Protein AF-A0A3N2MJK5-F1 (afdb_monomer_lite)

pLDDT: mean 86.16, std 10.92, range [43.66, 96.69]

Secondary structure (DSSP, 8-state):
-PPPHHHHHHHHHHHHHHHHHHHTT----TTHHHHHHHHHHHHHHHHHHTTSSEEEEETTTTEEEEEPPPP--

Foldseek 3Di:
DDDDPVRVVLVVLLVVLCVVCVVVVHHPDPCSVVVSVVVVVVVQVVCCVVLQWPWDQDPPPRDIDIDGDDDPD

Structure (mmCIF, N/CA/C/O backbone):
data_AF-A0A3N2MJK5-F1
#
_entry.id   AF-A0A3N2MJK5-F1
#
loop_
_atom_site.group_PDB
_atom_site.id
_atom_site.type_symbol
_atom_site.label_atom_id
_atom_site.label_alt_id
_atom_site.label_comp_id
_atom_site.label_asym_id
_atom_site.label_entity_id
_atom_site.label_seq_id
_atom_site.pdbx_PDB_ins_code
_atom_site.Cartn_x
_atom_site.Cartn_y
_atom_site.Cartn_z
_atom_site.occupancy
_atom_site.B_iso_or_equiv
_atom_site.auth_seq_id
_atom_site.auth_comp_id
_atom_site.auth_asym_id
_atom_site.auth_atom_id
_atom_site.pdbx_PDB_model_num
ATOM 1 N N . MET A 1 1 ? 16.739 -9.372 16.919 1.00 63.44 1 MET A N 1
ATOM 2 C CA . MET A 1 1 ? 16.524 -9.515 15.462 1.00 63.44 1 MET A CA 1
ATOM 3 C C . MET A 1 1 ? 15.997 -8.180 14.954 1.00 63.44 1 MET A C 1
ATOM 5 O O . MET A 1 1 ? 15.016 -7.704 15.508 1.00 63.44 1 MET A O 1
ATOM 9 N N . ASN A 1 2 ? 16.690 -7.520 14.023 1.00 88.56 2 ASN A N 1
ATOM 10 C CA . ASN A 1 2 ? 16.283 -6.193 13.538 1.00 88.56 2 ASN A CA 1
ATOM 11 C C . ASN A 1 2 ? 15.187 -6.333 12.469 1.00 88.56 2 ASN A C 1
ATOM 13 O O . ASN A 1 2 ? 15.297 -7.209 11.613 1.00 88.56 2 ASN A O 1
ATOM 17 N N . MET A 1 3 ? 14.153 -5.483 12.503 1.00 93.62 3 MET A N 1
ATOM 18 C CA . MET A 1 3 ? 13.107 -5.490 11.471 1.00 93.62 3 MET A CA 1
ATOM 19 C C . MET A 1 3 ? 13.691 -5.147 10.096 1.00 93.62 3 MET A C 1
ATOM 21 O O . MET A 1 3 ? 14.494 -4.218 9.969 1.00 93.62 3 MET A O 1
ATOM 25 N N . THR A 1 4 ? 13.242 -5.849 9.058 1.00 96.69 4 THR A N 1
ATOM 26 C CA . THR A 1 4 ? 13.562 -5.506 7.667 1.00 96.69 4 THR A CA 1
ATOM 27 C C . THR A 1 4 ? 12.845 -4.221 7.240 1.00 96.69 4 THR A C 1
ATOM 29 O O . THR A 1 4 ? 11.889 -3.778 7.881 1.00 96.69 4 THR A O 1
ATOM 32 N N . ILE A 1 5 ? 13.282 -3.615 6.130 1.00 95.62 5 ILE A N 1
ATOM 33 C CA . ILE A 1 5 ? 12.586 -2.459 5.536 1.00 95.62 5 ILE A CA 1
ATOM 34 C C . ILE A 1 5 ? 11.130 -2.821 5.220 1.00 95.62 5 ILE A C 1
ATOM 36 O O . ILE A 1 5 ? 10.230 -2.070 5.586 1.00 95.62 5 ILE A O 1
ATOM 40 N N . LEU A 1 6 ? 10.895 -4.004 4.644 1.00 93.94 6 LEU A N 1
ATOM 41 C CA . LEU A 1 6 ? 9.551 -4.478 4.318 1.00 93.94 6 LEU A CA 1
ATOM 42 C C . LEU A 1 6 ? 8.675 -4.633 5.570 1.00 93.94 6 LEU A C 1
ATOM 44 O O . LEU A 1 6 ? 7.536 -4.179 5.580 1.00 93.94 6 LEU A O 1
ATOM 48 N N . GLN A 1 7 ? 9.209 -5.206 6.653 1.00 95.25 7 GLN A N 1
ATOM 49 C CA . GLN A 1 7 ? 8.473 -5.328 7.917 1.00 95.25 7 GLN A CA 1
ATOM 50 C C . GLN A 1 7 ? 8.113 -3.959 8.505 1.00 95.25 7 GLN A C 1
ATOM 52 O O . GLN A 1 7 ? 7.010 -3.781 9.020 1.00 95.25 7 GLN A O 1
ATOM 57 N N . ARG A 1 8 ? 9.025 -2.980 8.424 1.00 95.69 8 ARG A N 1
ATOM 58 C CA . ARG A 1 8 ? 8.756 -1.608 8.883 1.00 95.69 8 ARG A CA 1
ATOM 59 C C . ARG A 1 8 ? 7.690 -0.925 8.029 1.00 95.69 8 ARG A C 1
ATOM 61 O O . ARG A 1 8 ? 6.801 -0.298 8.595 1.00 95.69 8 ARG A O 1
ATOM 68 N N . ALA A 1 9 ? 7.752 -1.088 6.708 1.00 93.31 9 ALA A N 1
ATOM 69 C CA . ALA A 1 9 ? 6.769 -0.539 5.779 1.00 93.31 9 ALA A CA 1
ATOM 70 C C . ALA A 1 9 ? 5.370 -1.119 6.033 1.00 93.31 9 ALA A C 1
ATOM 72 O O . ALA A 1 9 ? 4.421 -0.368 6.232 1.00 93.31 9 ALA A O 1
ATOM 73 N N . VAL A 1 10 ? 5.247 -2.446 6.144 1.00 92.88 10 VAL A N 1
ATOM 74 C CA . VAL A 1 10 ? 3.961 -3.098 6.447 1.00 92.88 10 VAL A CA 1
ATOM 75 C C . VAL A 1 10 ? 3.404 -2.629 7.792 1.00 92.88 10 VAL A C 1
ATOM 77 O O . VAL A 1 10 ? 2.219 -2.322 7.889 1.00 92.88 10 VAL A O 1
ATOM 80 N N . LEU A 1 11 ? 4.243 -2.510 8.827 1.00 93.62 11 LEU A N 1
ATOM 81 C CA . LEU A 1 11 ? 3.795 -2.005 10.126 1.00 93.62 11 LEU A CA 1
ATOM 82 C C . LEU A 1 11 ? 3.311 -0.547 10.054 1.00 93.62 11 LEU A C 1
ATOM 84 O O . LEU A 1 11 ? 2.364 -0.193 10.756 1.00 93.62 11 LEU A O 1
ATOM 88 N N . ALA A 1 12 ? 3.943 0.295 9.233 1.00 93.94 12 ALA A N 1
ATOM 89 C CA . ALA A 1 12 ? 3.494 1.669 9.018 1.00 93.94 12 ALA A CA 1
ATOM 90 C C . ALA A 1 12 ? 2.098 1.705 8.375 1.00 93.94 12 ALA A C 1
ATOM 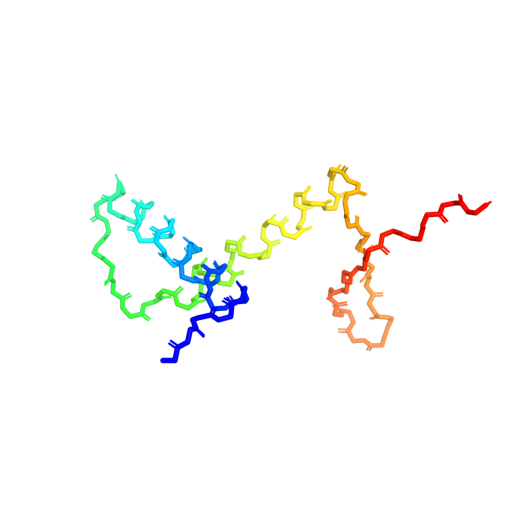92 O O . ALA A 1 12 ? 1.214 2.374 8.904 1.00 93.94 12 ALA A O 1
ATOM 93 N N . ILE A 1 13 ? 1.867 0.895 7.335 1.00 93.12 13 ILE A N 1
ATOM 94 C CA . ILE A 1 13 ? 0.563 0.787 6.660 1.00 93.12 13 ILE A CA 1
ATOM 95 C C . ILE A 1 13 ? -0.522 0.303 7.634 1.00 93.12 13 ILE A C 1
ATOM 97 O O . ILE A 1 13 ? -1.604 0.880 7.705 1.00 93.12 13 ILE A O 1
ATOM 101 N N . VAL A 1 14 ? -0.232 -0.724 8.444 1.00 92.12 14 VAL A N 1
ATOM 102 C CA . VAL A 1 14 ? -1.173 -1.230 9.463 1.00 92.12 14 VAL A CA 1
ATOM 103 C C . VAL A 1 14 ? -1.576 -0.124 10.442 1.00 92.12 14 VAL A C 1
ATOM 105 O O . VAL A 1 14 ? -2.753 0.007 10.775 1.00 92.12 14 VAL A O 1
ATOM 108 N N . LYS A 1 15 ? -0.612 0.683 10.902 1.00 92.31 15 LYS A N 1
ATOM 109 C CA . LYS A 1 15 ? -0.873 1.794 11.828 1.00 92.31 15 LYS A CA 1
ATOM 110 C C . LYS A 1 15 ? -1.733 2.880 11.192 1.00 92.31 15 LYS A C 1
ATOM 112 O O . LYS A 1 15 ? -2.632 3.384 11.857 1.00 92.31 15 LYS A O 1
ATOM 117 N N . GLU A 1 16 ? -1.476 3.216 9.933 1.00 92.00 16 GLU A N 1
ATOM 118 C CA . GLU A 1 16 ? -2.262 4.198 9.187 1.00 92.00 16 GLU A CA 1
ATOM 119 C C . GLU A 1 16 ? -3.724 3.753 9.042 1.00 92.00 16 GLU A C 1
ATOM 121 O O . GLU A 1 16 ? -4.634 4.480 9.439 1.00 92.00 16 GLU A O 1
ATOM 126 N N . VAL A 1 17 ? -3.955 2.512 8.602 1.00 90.75 17 VAL A N 1
ATOM 127 C CA . VAL A 1 17 ? -5.306 1.938 8.467 1.00 90.75 17 VAL A CA 1
ATOM 128 C C . VAL A 1 17 ? -6.021 1.851 9.820 1.00 90.75 17 VAL A C 1
ATOM 130 O O . VAL A 1 17 ? -7.209 2.163 9.926 1.00 90.75 17 VAL A O 1
ATOM 133 N N . ALA A 1 18 ? -5.315 1.450 10.881 1.00 89.75 18 ALA A N 1
ATOM 134 C CA . ALA A 1 18 ? -5.882 1.409 12.227 1.00 89.75 18 ALA A CA 1
ATOM 135 C C . ALA A 1 18 ? -6.270 2.809 12.732 1.00 89.75 18 ALA A C 1
ATOM 137 O O . ALA A 1 18 ? -7.300 2.962 13.394 1.00 89.75 18 ALA A O 1
ATOM 138 N N . GLN A 1 19 ? -5.473 3.829 12.405 1.00 90.62 19 GLN A N 1
ATOM 139 C CA . GLN A 1 19 ? -5.759 5.212 12.770 1.00 90.62 19 GLN A CA 1
ATOM 140 C C . GLN A 1 19 ? -6.955 5.774 11.990 1.00 90.62 19 GLN A C 1
ATOM 142 O O . GLN A 1 19 ? -7.810 6.404 12.609 1.00 90.62 19 GLN A O 1
ATOM 147 N N . ASP A 1 20 ? -7.073 5.510 10.683 1.00 88.88 20 ASP A N 1
ATOM 148 C CA . ASP A 1 20 ? -8.259 5.890 9.894 1.00 88.88 20 ASP A CA 1
ATOM 149 C C . ASP A 1 20 ? -9.537 5.271 10.475 1.00 88.88 20 ASP A C 1
ATOM 151 O O . ASP A 1 20 ? -10.523 5.963 10.738 1.00 88.88 20 ASP A O 1
ATOM 155 N N . LYS A 1 21 ? -9.493 3.972 10.796 1.00 86.31 21 LYS A N 1
ATOM 156 C CA . LYS A 1 21 ? -10.606 3.279 11.457 1.00 86.31 21 LYS A CA 1
ATOM 157 C C . LYS A 1 21 ? -10.986 3.933 12.780 1.00 86.31 21 LYS A C 1
ATOM 159 O O . LYS A 1 21 ? -12.165 4.211 13.007 1.00 86.31 21 LYS A O 1
ATOM 164 N N . LYS A 1 22 ? -9.994 4.242 13.619 1.00 86.75 22 LYS A N 1
ATOM 165 C CA . LYS A 1 22 ? -10.209 4.948 14.885 1.00 86.75 22 LYS A CA 1
ATOM 166 C C . LYS A 1 22 ? -10.861 6.316 14.666 1.00 86.75 22 LYS A C 1
ATOM 168 O O . LYS A 1 22 ? -11.812 6.636 15.371 1.00 86.75 22 LYS A O 1
ATOM 173 N N . ASN A 1 23 ? -10.407 7.087 13.677 1.00 89.38 23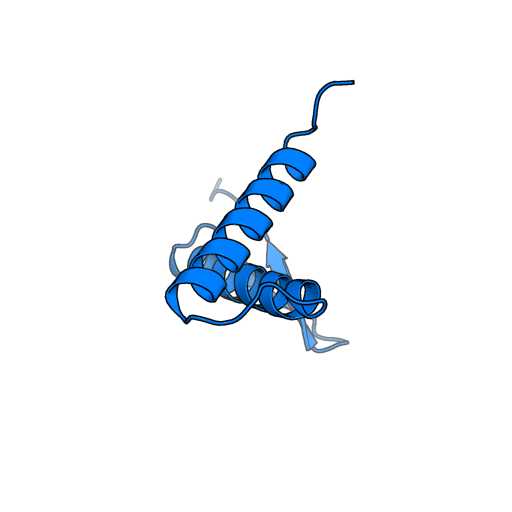 ASN A N 1
ATOM 174 C CA . ASN A 1 23 ? -10.982 8.395 13.335 1.00 89.38 23 ASN A CA 1
ATOM 175 C C . ASN A 1 23 ? -12.450 8.287 12.891 1.00 89.38 23 ASN A C 1
ATOM 177 O O . ASN A 1 23 ? -13.238 9.203 13.110 1.00 89.38 23 ASN A O 1
ATOM 181 N N . ARG A 1 24 ? -12.830 7.150 12.302 1.00 87.38 24 ARG A N 1
ATOM 182 C CA . ARG A 1 24 ? -14.197 6.839 11.865 1.00 87.38 24 ARG A CA 1
ATOM 183 C C . ARG A 1 24 ? -15.048 6.150 12.939 1.00 87.38 24 ARG A C 1
ATOM 185 O O . ARG A 1 24 ? -16.158 5.723 12.634 1.00 87.38 24 ARG A O 1
ATOM 192 N N . ASN A 1 25 ? -14.548 6.032 14.174 1.00 86.12 25 ASN A N 1
ATOM 193 C CA . ASN A 1 25 ? -15.166 5.282 15.277 1.00 86.12 25 ASN A CA 1
ATOM 194 C C . ASN A 1 25 ? -15.448 3.802 14.953 1.00 86.12 25 ASN A C 1
ATOM 196 O O . ASN A 1 25 ? -16.338 3.183 15.534 1.00 86.12 25 ASN A O 1
ATOM 200 N N . ILE A 1 26 ? -14.679 3.215 14.035 1.00 81.06 26 ILE A N 1
ATOM 201 C CA . ILE A 1 26 ? -14.724 1.788 13.721 1.00 81.06 26 ILE A CA 1
ATOM 202 C C . ILE A 1 26 ? -13.666 1.109 14.588 1.00 81.06 26 ILE A C 1
ATOM 204 O O . ILE A 1 26 ? -12.480 1.432 14.500 1.00 81.06 26 ILE A O 1
ATOM 208 N N . LEU A 1 27 ? -14.077 0.159 15.431 1.00 71.38 27 LEU A N 1
ATOM 209 C CA . LEU A 1 27 ? -13.119 -0.641 16.189 1.00 71.38 27 LEU A CA 1
ATOM 210 C C . LEU A 1 27 ? -12.196 -1.388 15.210 1.00 71.38 27 LEU A C 1
ATOM 212 O O . LEU A 1 27 ? -12.691 -1.979 14.244 1.00 71.38 27 LEU A O 1
ATOM 216 N N . PRO A 1 28 ? -10.868 -1.383 15.429 1.00 64.12 28 PRO A N 1
ATOM 217 C CA . PRO A 1 28 ? -9.950 -2.187 14.640 1.00 64.12 28 PRO A CA 1
ATOM 218 C C . PRO A 1 28 ? -10.206 -3.682 14.907 1.00 64.12 28 PRO A C 1
ATOM 220 O O . PRO A 1 28 ? -9.592 -4.279 15.781 1.00 64.12 28 PRO A O 1
ATOM 223 N N . GLY A 1 29 ? -11.175 -4.264 14.200 1.00 67.06 29 GLY A N 1
ATOM 224 C CA . GLY A 1 29 ? -11.484 -5.697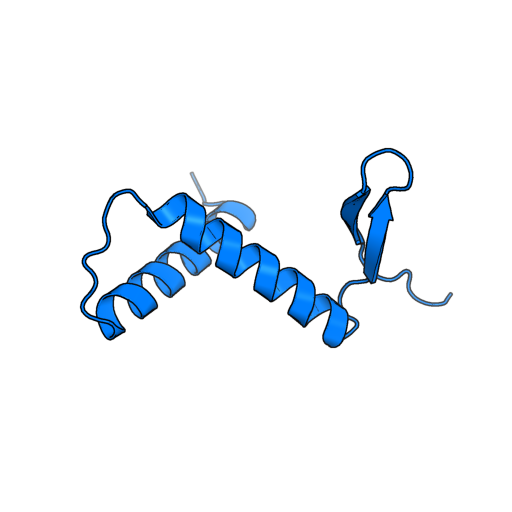 14.215 1.00 67.06 29 GLY A CA 1
ATOM 225 C C . GLY A 1 29 ? -10.728 -6.485 13.139 1.00 67.06 29 GLY A C 1
ATOM 226 O O . GLY A 1 29 ? -9.959 -5.915 12.359 1.00 67.06 29 GLY A O 1
ATOM 227 N N . ASP A 1 30 ? -11.024 -7.788 13.060 1.00 59.16 30 ASP A N 1
ATOM 228 C CA . ASP A 1 30 ? -10.367 -8.827 12.238 1.00 59.16 30 ASP A CA 1
ATOM 229 C C . ASP A 1 30 ? -10.290 -8.549 10.720 1.00 59.16 30 ASP A C 1
ATOM 231 O O . ASP A 1 30 ? -9.580 -9.234 9.985 1.00 59.16 30 ASP A O 1
ATOM 235 N N . VAL A 1 31 ? -10.986 -7.522 10.225 1.00 64.75 31 VAL A N 1
ATOM 236 C CA . VAL A 1 31 ? -11.104 -7.218 8.790 1.00 64.75 31 VAL A CA 1
ATOM 237 C C . VAL A 1 31 ? -9.863 -6.514 8.209 1.00 64.75 31 VAL A C 1
ATOM 239 O O . VAL A 1 31 ? -9.746 -6.445 6.991 1.00 64.75 31 VAL A O 1
ATOM 242 N N . MET A 1 32 ? -8.877 -6.110 9.032 1.00 80.94 32 MET A N 1
ATOM 243 C CA . MET A 1 32 ? -7.699 -5.303 8.628 1.00 80.94 32 MET A CA 1
ATOM 244 C C . MET A 1 32 ? -7.020 -5.713 7.318 1.00 80.94 32 MET A C 1
ATOM 246 O O . MET A 1 32 ? -6.526 -4.858 6.586 1.00 80.94 32 MET A O 1
ATOM 250 N N . ARG A 1 33 ? -6.963 -7.013 7.011 1.00 84.88 33 ARG A N 1
ATOM 251 C CA . ARG A 1 33 ? -6.305 -7.509 5.799 1.00 84.88 33 ARG A CA 1
ATOM 252 C C . ARG A 1 33 ? -6.912 -6.926 4.521 1.00 84.88 33 ARG A C 1
ATOM 254 O O . ARG A 1 33 ? -6.155 -6.602 3.608 1.00 84.88 33 ARG A O 1
ATOM 261 N N . SER A 1 34 ? -8.239 -6.812 4.435 1.00 86.62 34 SER A N 1
ATOM 262 C CA . SER A 1 34 ? -8.880 -6.287 3.226 1.00 86.62 34 SER A CA 1
ATOM 263 C C . SER A 1 34 ? -8.655 -4.784 3.096 1.00 86.62 34 SER A C 1
ATOM 265 O O . SER A 1 34 ? -8.331 -4.328 2.005 1.00 86.62 34 SER A O 1
ATOM 267 N N . GLU A 1 35 ? -8.720 -4.016 4.189 1.00 87.62 35 GLU A N 1
ATOM 268 C C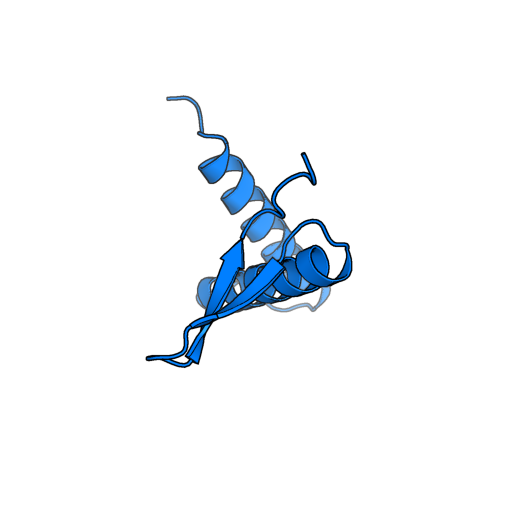A . GLU A 1 35 ? -8.481 -2.572 4.110 1.00 87.62 35 GLU A CA 1
ATOM 269 C C . GLU A 1 35 ? -7.014 -2.238 3.851 1.00 87.62 35 GLU A C 1
ATOM 271 O O . GLU A 1 35 ? -6.739 -1.311 3.098 1.00 87.62 35 GLU A O 1
ATOM 276 N N . ILE A 1 36 ? -6.075 -3.023 4.389 1.00 91.12 36 ILE A N 1
ATOM 277 C CA . ILE A 1 36 ? -4.655 -2.920 4.028 1.00 91.12 36 ILE A CA 1
ATOM 278 C C . ILE A 1 36 ? -4.474 -3.206 2.537 1.00 91.12 36 ILE A C 1
ATOM 280 O O . ILE A 1 36 ? -3.788 -2.450 1.859 1.00 91.12 36 ILE A O 1
ATOM 284 N N . SER A 1 37 ? -5.104 -4.263 2.010 1.00 90.75 37 SER A N 1
ATOM 285 C CA . SER A 1 37 ? -5.038 -4.571 0.576 1.00 90.75 37 SER A CA 1
ATOM 286 C C . SER A 1 37 ? -5.582 -3.420 -0.270 1.00 90.75 37 SER A C 1
ATOM 288 O O . SER A 1 37 ? -4.949 -3.044 -1.247 1.00 90.75 37 SER A O 1
ATOM 290 N N . VAL A 1 38 ? -6.718 -2.835 0.121 1.00 89.69 38 VAL A N 1
ATOM 291 C CA . VAL A 1 38 ? -7.317 -1.685 -0.570 1.00 89.69 38 VAL A CA 1
ATOM 292 C C . VAL A 1 38 ? -6.418 -0.451 -0.484 1.00 89.69 38 VAL A C 1
ATOM 294 O O . VAL A 1 38 ? -6.253 0.239 -1.486 1.00 89.69 38 VAL A O 1
ATOM 297 N N . ALA A 1 39 ? -5.830 -0.170 0.681 1.00 91.19 39 ALA A N 1
ATOM 298 C CA . ALA A 1 39 ? -4.905 0.945 0.862 1.00 91.19 39 ALA A CA 1
ATOM 299 C C . ALA A 1 39 ? -3.681 0.789 -0.048 1.00 91.19 39 ALA A C 1
ATOM 301 O O . ALA A 1 39 ? -3.366 1.700 -0.804 1.00 91.19 39 ALA A O 1
ATOM 302 N N . VAL A 1 40 ? -3.064 -0.397 -0.057 1.00 93.50 40 VAL A N 1
ATOM 303 C CA . VAL A 1 40 ? -1.920 -0.700 -0.926 1.00 93.50 40 VAL A CA 1
ATOM 304 C C . VAL A 1 40 ? -2.292 -0.563 -2.403 1.00 93.50 40 VAL A C 1
ATOM 306 O O . VAL A 1 40 ? -1.552 0.078 -3.140 1.00 93.50 40 VAL A O 1
ATOM 309 N N . SER A 1 41 ? -3.434 -1.106 -2.840 1.00 92.62 41 SER A N 1
ATOM 310 C CA . SER A 1 41 ? -3.896 -0.969 -4.229 1.00 92.62 41 SER A CA 1
ATOM 311 C C . SER A 1 41 ? -4.059 0.495 -4.642 1.00 92.62 41 SER A C 1
ATOM 313 O O . SER A 1 41 ? -3.512 0.896 -5.664 1.00 92.62 41 SER A O 1
ATOM 315 N N . LYS A 1 42 ? -4.719 1.317 -3.816 1.00 92.75 42 LYS A N 1
ATOM 316 C CA . LYS A 1 42 ? -4.867 2.757 -4.083 1.00 92.75 42 LYS A CA 1
ATOM 317 C C . LYS A 1 42 ? -3.524 3.476 -4.142 1.00 92.75 42 LYS A C 1
ATOM 319 O O . LYS A 1 42 ? -3.322 4.326 -4.999 1.00 92.75 42 LYS A O 1
ATOM 324 N N . THR A 1 43 ? -2.596 3.141 -3.248 1.00 94.44 43 THR A N 1
ATOM 325 C CA . THR A 1 43 ? -1.257 3.734 -3.272 1.00 94.44 43 THR A CA 1
ATOM 326 C C . THR A 1 43 ? -0.499 3.353 -4.545 1.00 94.44 43 THR A C 1
ATOM 328 O O . THR A 1 43 ? 0.196 4.194 -5.100 1.00 94.44 43 THR A O 1
ATOM 331 N N . LEU A 1 44 ? -0.645 2.126 -5.054 1.00 94.56 44 LEU A N 1
ATOM 332 C CA . LEU A 1 44 ? -0.035 1.722 -6.328 1.00 94.56 44 LEU A CA 1
ATOM 333 C C . LEU A 1 44 ? -0.611 2.502 -7.524 1.00 94.56 44 LEU A C 1
ATOM 335 O O . LEU A 1 44 ? 0.147 2.911 -8.406 1.00 94.56 44 LEU A O 1
ATOM 339 N N . GLU A 1 45 ? -1.922 2.756 -7.534 1.00 93.44 45 GLU A N 1
ATOM 340 C CA . GLU A 1 45 ? -2.578 3.624 -8.524 1.00 93.44 45 GLU A CA 1
ATOM 341 C C . GLU A 1 45 ? -2.035 5.060 -8.443 1.00 93.44 45 GLU A C 1
ATOM 343 O O . GLU A 1 45 ? -1.574 5.598 -9.445 1.00 93.44 45 GLU A O 1
ATOM 348 N N . GLN A 1 46 ? -1.972 5.646 -7.243 1.00 95.12 46 GLN A N 1
ATOM 349 C CA . GLN A 1 46 ? -1.433 6.997 -7.027 1.00 95.12 46 GLN A CA 1
ATOM 350 C C . GLN A 1 46 ? 0.032 7.122 -7.451 1.00 95.12 46 GLN A C 1
ATOM 352 O O . GLN A 1 46 ? 0.410 8.087 -8.107 1.00 95.12 46 GLN A O 1
ATOM 357 N N . LEU A 1 47 ? 0.869 6.136 -7.121 1.00 95.31 47 LEU A N 1
ATOM 358 C CA . LEU A 1 47 ? 2.264 6.112 -7.563 1.00 95.31 47 LEU A CA 1
ATOM 359 C C . LEU A 1 47 ? 2.375 6.006 -9.090 1.00 95.31 47 LEU A C 1
ATOM 361 O O . LEU A 1 47 ? 3.328 6.520 -9.670 1.00 95.31 47 LEU A O 1
ATOM 365 N N . THR A 1 48 ? 1.393 5.389 -9.751 1.00 94.31 48 THR A N 1
ATOM 366 C CA . THR A 1 48 ? 1.311 5.377 -11.216 1.00 94.31 48 THR A CA 1
ATOM 367 C C . THR A 1 48 ? 0.929 6.752 -11.765 1.00 94.31 48 THR A C 1
ATOM 369 O O . THR A 1 48 ? 1.561 7.232 -12.702 1.00 94.31 48 THR A O 1
ATOM 372 N N . GLU A 1 49 ? -0.051 7.427 -11.159 1.00 94.25 49 GLU A N 1
ATOM 373 C CA . GLU A 1 49 ? -0.436 8.802 -11.521 1.00 94.25 49 GLU A CA 1
ATOM 374 C C . GLU A 1 49 ? 0.712 9.803 -11.321 1.00 94.25 49 GLU A C 1
ATOM 376 O O . GLU A 1 49 ? 0.864 10.744 -12.099 1.00 94.25 49 GLU A O 1
ATOM 381 N N . MET A 1 50 ? 1.549 9.577 -10.306 1.00 94.56 50 MET A N 1
ATOM 382 C CA . MET A 1 50 ? 2.753 10.367 -10.032 1.00 94.56 50 MET A CA 1
ATOM 383 C C . MET A 1 50 ? 3.921 10.051 -10.981 1.00 94.56 50 MET A C 1
ATOM 385 O O . MET A 1 50 ? 4.920 10.764 -10.963 1.00 94.56 50 MET A O 1
ATOM 389 N N . GLY A 1 51 ? 3.819 8.998 -11.799 1.00 92.56 51 GLY A N 1
ATOM 390 C CA . GLY A 1 51 ? 4.891 8.542 -12.687 1.00 92.56 51 GLY A CA 1
ATOM 391 C C . GLY A 1 51 ? 6.021 7.778 -11.986 1.00 92.56 51 GLY A C 1
ATOM 392 O O . GLY A 1 51 ? 7.011 7.452 -12.632 1.00 92.56 51 GLY A O 1
ATOM 393 N N . GLU A 1 52 ? 5.877 7.463 -10.696 1.00 94.31 52 GLU A N 1
ATOM 394 C CA . GLU A 1 52 ? 6.824 6.644 -9.919 1.00 94.31 52 GLU A CA 1
ATOM 395 C C . GLU A 1 52 ? 6.703 5.151 -10.262 1.00 94.31 52 GLU A C 1
ATOM 397 O O . GLU A 1 52 ? 7.648 4.376 -10.107 1.00 94.31 52 GLU A O 1
ATOM 402 N N . LEU A 1 53 ? 5.525 4.737 -10.735 1.00 94.81 53 LEU A N 1
ATOM 403 C CA . LEU A 1 53 ? 5.241 3.403 -11.247 1.00 94.81 53 LEU A CA 1
ATOM 404 C C . LEU A 1 53 ? 4.616 3.479 -12.640 1.00 94.81 53 LEU A C 1
ATOM 406 O O . LEU A 1 53 ? 3.986 4.455 -13.029 1.00 94.81 53 LEU A O 1
ATOM 410 N N . THR A 1 54 ? 4.761 2.393 -13.387 1.00 93.19 54 THR A N 1
ATOM 411 C CA . THR A 1 54 ? 3.976 2.115 -14.588 1.00 93.19 54 THR A CA 1
ATOM 412 C C . THR A 1 54 ? 3.002 0.986 -14.288 1.00 93.19 54 THR A C 1
ATOM 414 O O . THR A 1 54 ? 3.370 -0.002 -13.649 1.00 93.19 54 THR A O 1
ATOM 417 N N . HIS A 1 55 ? 1.765 1.119 -14.760 1.00 91.50 55 HIS A N 1
ATOM 418 C CA . HIS A 1 55 ? 0.738 0.085 -14.666 1.00 91.50 55 HIS A CA 1
ATOM 419 C C . HIS A 1 55 ? 0.494 -0.539 -16.038 1.00 91.50 55 HIS A C 1
ATOM 421 O O . HIS A 1 55 ? 0.424 0.155 -17.054 1.00 91.50 55 HIS A O 1
ATOM 427 N N . ARG A 1 56 ? 0.372 -1.866 -16.078 1.00 87.94 56 ARG A N 1
ATOM 428 C CA . ARG A 1 56 ? -0.042 -2.609 -17.271 1.00 87.94 56 ARG A CA 1
ATOM 429 C C . ARG A 1 56 ? -0.910 -3.798 -16.891 1.00 87.94 56 ARG A C 1
ATOM 431 O O . ARG A 1 56 ? -0.675 -4.457 -15.881 1.00 87.94 56 ARG A O 1
ATOM 438 N N . LEU A 1 57 ? -1.855 -4.138 -17.758 1.00 84.19 57 LEU A N 1
ATOM 439 C CA . LEU A 1 57 ? -2.629 -5.370 -17.638 1.00 84.19 57 LEU A CA 1
ATOM 440 C C . LEU A 1 57 ? -1.898 -6.516 -18.336 1.00 84.19 57 LEU A C 1
ATOM 442 O O . LEU A 1 57 ? -1.611 -6.446 -19.533 1.00 84.19 57 LEU A O 1
ATOM 446 N N . LEU A 1 58 ? -1.621 -7.599 -17.606 1.00 78.81 58 LEU A N 1
ATOM 447 C CA . LEU A 1 58 ? -1.052 -8.802 -18.214 1.00 78.81 58 LEU A CA 1
ATOM 448 C C . LEU A 1 58 ? -2.085 -9.467 -19.129 1.00 78.81 58 LEU A C 1
ATOM 450 O O . LEU A 1 58 ? -3.155 -9.881 -18.683 1.00 78.81 58 LEU A O 1
ATOM 454 N N . SER A 1 59 ? -1.738 -9.605 -20.408 1.00 69.88 59 SER A N 1
ATOM 455 C CA . SER A 1 59 ? -2.659 -9.946 -21.502 1.00 69.88 59 SER A CA 1
ATOM 456 C C . SER A 1 59 ? -3.413 -11.265 -21.313 1.00 69.88 59 SER A C 1
ATOM 458 O O . SER A 1 59 ? -4.528 -11.406 -21.803 1.00 69.88 59 SER A O 1
ATOM 460 N N . VAL A 1 60 ? -2.822 -12.226 -20.600 1.00 70.12 60 VAL A N 1
ATOM 461 C CA . VAL A 1 60 ? -3.362 -13.590 -20.481 1.00 70.12 60 VAL A CA 1
ATOM 462 C C . VAL A 1 60 ? -4.356 -13.721 -19.321 1.00 70.12 60 VAL A C 1
ATOM 464 O O . VAL A 1 60 ? -5.303 -14.490 -19.422 1.00 70.12 60 VAL A O 1
ATOM 467 N N . ASN A 1 61 ? -4.195 -12.925 -18.255 1.00 72.81 61 ASN A N 1
ATOM 468 C CA . ASN A 1 61 ? -4.983 -13.066 -17.021 1.00 72.81 61 ASN A CA 1
ATOM 469 C C . ASN A 1 61 ? -5.641 -11.760 -16.535 1.00 72.81 61 ASN A C 1
ATOM 471 O O . ASN A 1 61 ? -6.294 -11.776 -15.496 1.00 72.81 61 ASN A O 1
ATOM 475 N N . LYS A 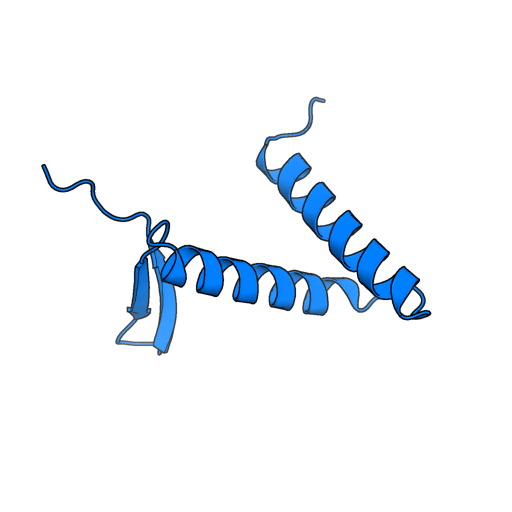1 62 ? -5.467 -10.636 -17.252 1.00 79.19 62 LYS A N 1
ATOM 476 C CA . LYS A 1 62 ? -5.922 -9.289 -16.849 1.00 79.19 62 LYS A CA 1
ATOM 477 C C . LYS A 1 62 ? -5.548 -8.945 -15.400 1.00 79.19 62 LYS A C 1
ATOM 479 O O . LYS A 1 62 ? -6.331 -8.347 -14.674 1.00 79.19 62 LYS A O 1
ATOM 484 N N . ILE A 1 63 ? -4.356 -9.369 -14.984 1.00 83.56 63 ILE A N 1
ATOM 485 C CA . ILE A 1 63 ? -3.814 -9.073 -13.658 1.00 83.56 63 ILE A CA 1
ATOM 486 C C . ILE A 1 63 ? -3.113 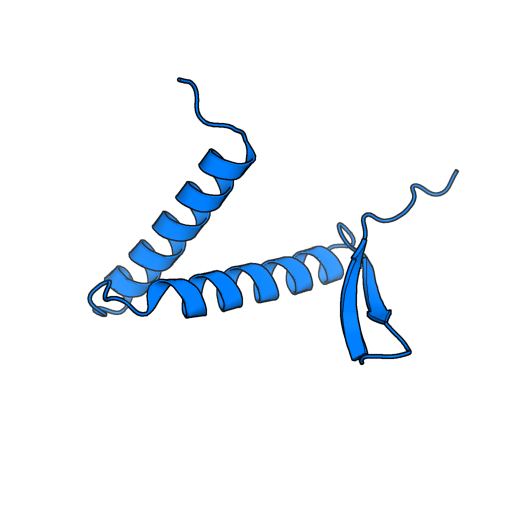-7.722 -13.738 1.00 83.56 63 ILE A C 1
ATOM 488 O O . ILE A 1 63 ? -2.315 -7.506 -14.658 1.00 83.56 63 ILE A O 1
ATOM 492 N N . ASP A 1 64 ? -3.397 -6.851 -12.774 1.00 86.31 64 ASP A N 1
ATOM 493 C CA . ASP A 1 64 ? -2.686 -5.591 -12.591 1.00 86.31 64 ASP A CA 1
ATOM 494 C C . ASP A 1 64 ? -1.212 -5.861 -12.292 1.00 86.31 64 ASP A C 1
ATOM 496 O O . ASP A 1 64 ? -0.863 -6.517 -11.306 1.00 86.31 64 ASP A O 1
ATOM 500 N N . ALA A 1 65 ? -0.336 -5.366 -13.159 1.00 89.00 65 ALA A N 1
ATOM 501 C CA . ALA A 1 65 ? 1.101 -5.436 -12.975 1.00 89.00 65 ALA A CA 1
ATOM 502 C C . ALA A 1 65 ? 1.678 -4.026 -12.885 1.00 89.00 65 ALA A C 1
ATOM 504 O O . ALA A 1 65 ? 1.392 -3.171 -13.723 1.00 89.00 65 ALA A O 1
ATOM 505 N N . TYR A 1 66 ? 2.532 -3.828 -11.885 1.00 91.69 66 TYR A N 1
ATOM 506 C CA . TYR A 1 66 ? 3.229 -2.576 -11.633 1.00 91.69 66 TYR A CA 1
ATOM 507 C C . TYR A 1 66 ? 4.726 -2.770 -11.867 1.00 91.69 66 TYR A C 1
ATOM 509 O O . TYR A 1 66 ? 5.281 -3.807 -11.492 1.00 91.69 66 TYR A O 1
ATOM 517 N N . ALA A 1 67 ? 5.379 -1.791 -12.483 1.00 90.88 67 ALA A N 1
ATOM 518 C CA . ALA A 1 67 ? 6.820 -1.797 -12.711 1.00 90.88 67 ALA A CA 1
ATOM 519 C C . ALA A 1 67 ? 7.420 -0.413 -12.456 1.00 90.88 67 ALA A C 1
ATOM 521 O O . ALA A 1 67 ? 6.764 0.603 -12.680 1.00 90.88 67 ALA A O 1
ATOM 522 N N . ILE A 1 68 ? 8.676 -0.379 -12.015 1.00 92.62 68 ILE A N 1
ATOM 523 C CA . ILE A 1 68 ? 9.451 0.863 -11.947 1.00 92.62 68 ILE A CA 1
ATOM 524 C C . ILE A 1 68 ? 9.707 1.328 -13.391 1.00 92.62 68 ILE A C 1
ATOM 526 O O . ILE A 1 68 ? 10.109 0.488 -14.203 1.00 92.62 68 ILE A O 1
ATOM 530 N N . PRO A 1 69 ? 9.465 2.606 -13.738 1.00 88.06 69 PRO A N 1
ATOM 531 C CA . PRO A 1 69 ? 9.798 3.129 -15.056 1.00 88.06 69 PRO A CA 1
ATOM 532 C C . PRO A 1 69 ? 11.285 2.911 -15.345 1.00 88.06 69 PRO A C 1
ATOM 534 O O . PRO A 1 69 ? 12.139 3.222 -14.512 1.00 88.06 69 PRO A O 1
ATOM 537 N N . GLU A 1 70 ? 11.613 2.374 -16.518 1.00 82.44 70 GLU A N 1
ATOM 538 C CA . GLU A 1 70 ? 13.004 2.352 -16.961 1.00 82.44 70 GLU A CA 1
ATOM 539 C C . GLU A 1 70 ? 13.451 3.803 -17.156 1.00 82.44 70 GLU A C 1
ATOM 541 O O . GLU A 1 70 ? 12.791 4.571 -17.859 1.00 82.44 70 GLU A O 1
ATOM 546 N N . ALA A 1 71 ? 14.539 4.205 -16.495 1.00 67.31 71 ALA A N 1
ATOM 547 C CA . ALA A 1 71 ? 15.128 5.509 -16.754 1.00 67.31 71 ALA A CA 1
ATOM 548 C C . ALA A 1 71 ? 15.492 5.562 -18.241 1.00 67.31 71 ALA A C 1
ATOM 550 O O . ALA A 1 71 ? 16.245 4.704 -18.710 1.00 67.31 71 ALA A O 1
ATOM 551 N N . SER A 1 72 ? 14.935 6.534 -18.970 1.00 57.88 72 SER A N 1
ATOM 552 C CA . SER A 1 72 ? 15.308 6.807 -20.357 1.00 57.88 72 SER A CA 1
ATOM 553 C C . SER A 1 72 ? 16.829 6.939 -20.412 1.00 57.88 72 SER A C 1
ATOM 555 O O . SER A 1 72 ? 17.378 7.906 -19.882 1.00 57.88 72 SER A O 1
ATOM 557 N N . SER A 1 73 ? 17.496 5.912 -20.939 1.00 43.66 73 SER A N 1
ATOM 558 C CA . SER A 1 73 ? 18.951 5.894 -21.112 1.00 43.66 73 SER A CA 1
ATOM 559 C C . SER A 1 73 ? 19.370 6.834 -22.231 1.00 43.66 73 SER A C 1
ATOM 561 O O . SER A 1 73 ? 18.582 6.986 -23.193 1.00 43.66 73 SER A O 1
#

Radius of gyration: 15.59 Å; chains: 1; bounding box: 34×24×38 Å

Sequence (73 aa):
MNMTILQRAVLAIVKEVAQDKKNRNILPGDVMRSEISVAVSKTLEQLTEMGELTHRLLSVNKIDAYAIPEASS